Protein AF-A0A7W0PR78-F1 (afdb_monomer_lite)

Structure (mmCIF, N/CA/C/O backbone):
data_AF-A0A7W0PR78-F1
#
_entry.id   AF-A0A7W0PR78-F1
#
loop_
_atom_site.group_PDB
_atom_site.id
_atom_site.type_symbol
_atom_site.label_atom_id
_atom_site.label_alt_id
_atom_site.label_comp_id
_atom_site.label_asym_id
_atom_site.label_entity_id
_atom_site.label_seq_id
_atom_site.pdbx_PDB_ins_code
_atom_site.Cartn_x
_atom_site.Cartn_y
_atom_site.Cartn_z
_atom_site.occupancy
_atom_site.B_iso_or_equiv
_atom_site.auth_seq_id
_atom_site.auth_comp_id
_atom_site.auth_asym_id
_atom_site.auth_atom_id
_atom_site.pdbx_PDB_model_num
ATOM 1 N N . MET A 1 1 ? 38.230 27.964 15.811 1.00 40.31 1 MET A N 1
ATOM 2 C CA . MET A 1 1 ? 38.099 27.765 14.350 1.00 40.31 1 MET A CA 1
ATOM 3 C C . MET A 1 1 ? 36.871 26.899 14.099 1.00 40.31 1 MET A C 1
ATOM 5 O O . MET A 1 1 ? 36.913 25.713 14.379 1.00 40.31 1 MET A O 1
ATOM 9 N N . LYS A 1 2 ? 35.756 27.503 13.676 1.00 33.50 2 LYS A N 1
ATOM 10 C CA . LYS A 1 2 ? 34.523 26.822 13.246 1.00 33.50 2 LYS A CA 1
ATOM 11 C C . LYS A 1 2 ? 34.096 27.506 11.947 1.00 33.50 2 LYS A C 1
ATOM 13 O O . LYS A 1 2 ? 33.900 28.717 11.956 1.00 33.50 2 LYS A O 1
ATOM 18 N N . ARG A 1 3 ? 34.047 26.774 10.832 1.00 33.31 3 ARG A N 1
ATOM 19 C CA . ARG A 1 3 ? 33.508 27.275 9.561 1.00 33.31 3 ARG A CA 1
ATOM 20 C C . ARG A 1 3 ? 32.051 26.830 9.476 1.00 33.31 3 ARG A C 1
ATOM 22 O O . ARG A 1 3 ? 31.791 25.642 9.346 1.00 33.31 3 ARG A O 1
ATOM 29 N N . ALA A 1 4 ? 31.136 27.786 9.597 1.00 34.03 4 ALA A N 1
ATOM 30 C CA . ALA A 1 4 ? 29.750 27.632 9.183 1.00 34.03 4 ALA A CA 1
ATOM 31 C C . ALA A 1 4 ? 29.696 27.880 7.669 1.00 34.03 4 ALA A C 1
ATOM 33 O O . ALA A 1 4 ? 30.140 28.932 7.207 1.00 34.03 4 ALA A O 1
ATOM 34 N N . ALA A 1 5 ? 29.217 26.904 6.899 1.00 35.84 5 ALA A N 1
ATOM 35 C CA . ALA A 1 5 ? 28.945 27.081 5.480 1.00 35.84 5 ALA A CA 1
ATOM 36 C C . ALA A 1 5 ? 27.509 27.593 5.325 1.00 35.84 5 ALA A C 1
ATOM 38 O O . ALA A 1 5 ? 26.539 26.862 5.494 1.00 35.84 5 ALA A O 1
ATOM 39 N N . MET A 1 6 ? 27.415 28.891 5.060 1.00 34.53 6 MET A N 1
ATOM 40 C CA . MET A 1 6 ? 26.227 29.619 4.642 1.00 34.53 6 MET A CA 1
ATOM 41 C C . MET A 1 6 ? 26.051 29.345 3.143 1.00 34.53 6 MET A C 1
ATOM 43 O O . MET A 1 6 ? 26.882 29.780 2.349 1.00 34.53 6 MET A O 1
ATOM 47 N N . PHE A 1 7 ? 25.039 28.569 2.747 1.00 31.88 7 PHE A N 1
ATOM 48 C CA . PHE A 1 7 ? 24.749 28.345 1.329 1.00 31.88 7 PHE A CA 1
ATOM 49 C C . PHE A 1 7 ? 23.867 29.477 0.802 1.00 31.88 7 PHE A C 1
ATOM 51 O O . PHE A 1 7 ? 22.680 29.579 1.099 1.00 31.88 7 PHE A O 1
ATOM 58 N N . THR A 1 8 ? 24.509 30.366 0.051 1.00 28.72 8 THR A N 1
ATOM 59 C CA . THR A 1 8 ? 23.900 31.461 -0.694 1.00 28.72 8 THR A CA 1
ATOM 60 C C . THR A 1 8 ? 23.150 30.917 -1.908 1.00 28.72 8 THR A C 1
ATOM 62 O O . THR A 1 8 ? 23.729 30.263 -2.773 1.00 28.72 8 THR A O 1
ATOM 65 N N . LEU A 1 9 ? 21.859 31.234 -1.964 1.00 26.47 9 LEU A N 1
ATOM 66 C CA . LEU A 1 9 ? 20.983 31.120 -3.124 1.00 26.47 9 LEU A CA 1
ATOM 67 C C . LEU A 1 9 ? 21.538 31.968 -4.280 1.00 26.47 9 LEU A C 1
ATOM 69 O O . LEU A 1 9 ? 21.660 33.185 -4.138 1.00 26.47 9 LEU A O 1
ATOM 73 N N . LEU A 1 10 ? 21.843 31.349 -5.424 1.00 27.12 10 LEU A N 1
ATOM 74 C CA . LEU A 1 10 ? 22.137 32.069 -6.662 1.00 27.12 10 LEU A CA 1
ATOM 75 C C . LEU A 1 10 ? 21.099 31.703 -7.726 1.00 27.12 10 LEU A C 1
ATOM 77 O O . LEU A 1 10 ? 21.154 30.652 -8.357 1.00 27.12 10 LEU A O 1
ATOM 81 N N . LEU A 1 11 ? 20.137 32.605 -7.890 1.00 28.11 11 LEU A N 1
ATOM 82 C CA . LEU A 1 11 ? 19.179 32.636 -8.983 1.00 28.11 11 LEU A CA 1
ATOM 83 C C . LEU A 1 11 ? 19.849 33.327 -10.181 1.00 28.11 11 LEU A C 1
ATOM 85 O O . LEU A 1 11 ? 20.160 34.515 -10.106 1.00 28.11 11 LEU A O 1
ATOM 89 N N . ALA A 1 12 ? 20.071 32.605 -11.279 1.00 29.59 12 ALA A N 1
ATOM 90 C CA . ALA A 1 12 ? 20.540 33.183 -12.536 1.00 29.59 12 ALA A CA 1
ATOM 91 C C . ALA A 1 12 ? 19.384 33.225 -13.545 1.00 29.59 12 ALA A C 1
ATOM 93 O O . ALA A 1 12 ? 19.054 32.223 -14.175 1.00 29.59 12 ALA A O 1
ATOM 94 N N . ILE A 1 13 ? 18.762 34.398 -13.690 1.00 32.75 13 ILE A N 1
ATOM 95 C CA . ILE A 1 13 ? 17.827 34.695 -14.779 1.00 32.75 13 ILE A CA 1
ATOM 96 C C . ILE A 1 13 ? 18.649 35.269 -15.936 1.00 32.75 13 ILE A C 1
ATOM 98 O O . ILE A 1 13 ? 19.121 36.402 -15.866 1.00 32.75 13 ILE A O 1
ATOM 102 N N . MET A 1 14 ? 18.811 34.496 -17.009 1.00 29.95 14 MET A N 1
ATOM 103 C CA . MET A 1 14 ? 19.316 34.992 -18.291 1.00 29.95 14 MET A CA 1
ATOM 104 C C . MET A 1 14 ? 18.120 35.337 -19.183 1.00 29.95 14 MET A C 1
ATOM 106 O O . MET A 1 14 ? 17.490 34.450 -19.754 1.00 29.95 14 MET A O 1
ATOM 110 N N . ILE A 1 15 ? 17.796 36.629 -19.300 1.00 38.78 15 ILE A N 1
ATOM 111 C CA . ILE A 1 15 ? 16.826 37.132 -20.284 1.00 38.78 15 ILE A CA 1
ATOM 112 C C . ILE A 1 15 ? 17.574 37.366 -21.599 1.00 38.78 15 ILE A C 1
ATOM 114 O O . ILE A 1 15 ? 18.182 38.414 -21.808 1.00 38.78 15 ILE A O 1
ATOM 118 N N . GLY A 1 16 ? 17.538 36.372 -22.484 1.00 31.48 16 GLY A N 1
ATOM 119 C CA . GLY A 1 16 ? 17.895 36.527 -23.891 1.00 31.48 16 GLY A CA 1
ATOM 120 C C . GLY A 1 16 ? 16.660 36.921 -24.698 1.00 31.48 16 GLY A C 1
ATOM 121 O O . GLY A 1 16 ? 15.740 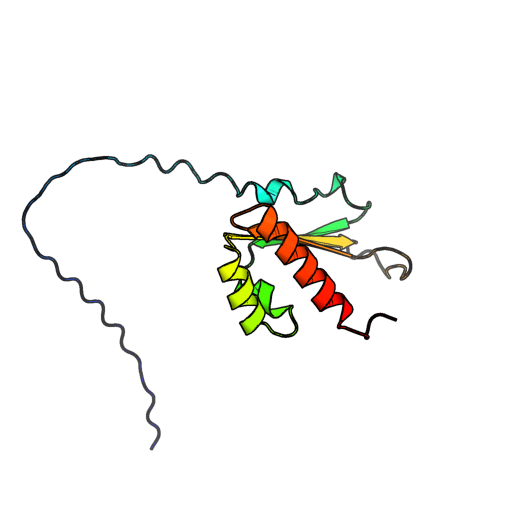36.126 -24.857 1.00 31.48 16 GLY A O 1
ATOM 122 N N . ALA A 1 17 ? 16.629 38.161 -25.181 1.00 42.12 17 ALA A N 1
ATOM 123 C CA . ALA A 1 17 ? 15.601 38.671 -26.079 1.00 42.12 17 ALA A CA 1
ATOM 124 C C . ALA A 1 17 ? 15.799 38.146 -27.513 1.00 42.12 17 ALA A C 1
ATOM 126 O O . ALA A 1 17 ? 16.906 38.218 -28.042 1.00 42.12 17 ALA A O 1
ATOM 127 N N . GLY A 1 18 ? 14.713 37.720 -28.167 1.00 33.28 18 GLY A N 1
ATOM 128 C CA . GLY A 1 18 ? 14.642 37.665 -29.632 1.00 33.28 18 GLY A CA 1
ATOM 129 C C . GLY A 1 18 ? 13.933 36.442 -30.214 1.00 33.28 18 GLY A C 1
ATOM 130 O O . GLY A 1 18 ? 14.518 35.373 -30.272 1.00 33.28 18 GLY A O 1
ATOM 131 N N . SER A 1 19 ? 12.718 36.670 -30.733 1.00 46.28 19 SER A N 1
ATOM 132 C CA . SER A 1 19 ? 12.014 35.872 -31.757 1.00 46.28 19 SER A CA 1
ATOM 133 C C . SER A 1 19 ? 11.776 34.392 -31.419 1.00 46.28 19 SER A C 1
ATOM 135 O O . SER A 1 19 ? 12.652 33.547 -31.516 1.00 46.28 19 SER A O 1
ATOM 137 N N . THR A 1 20 ? 10.553 33.971 -31.108 1.00 36.75 20 THR A N 1
ATOM 138 C CA . THR A 1 20 ? 9.530 33.694 -32.129 1.00 36.75 20 THR A CA 1
ATOM 139 C C . THR A 1 20 ? 8.178 33.578 -31.425 1.00 36.75 20 THR A C 1
ATOM 141 O O . THR A 1 20 ? 8.024 32.780 -30.504 1.00 36.75 20 THR A O 1
ATOM 144 N N . ARG A 1 21 ? 7.177 34.361 -31.845 1.00 47.53 21 ARG A N 1
ATOM 145 C CA . ARG A 1 21 ? 5.780 34.120 -31.460 1.00 47.53 21 ARG A CA 1
ATOM 146 C C . ARG A 1 21 ? 5.308 32.841 -32.155 1.00 47.53 21 ARG A C 1
ATOM 148 O O . ARG A 1 21 ? 4.834 32.908 -33.283 1.00 47.53 21 ARG A O 1
ATOM 155 N N . MET A 1 22 ? 5.415 31.697 -31.487 1.00 34.09 22 MET A N 1
ATOM 156 C CA . MET A 1 22 ? 4.507 30.578 -31.731 1.00 34.09 22 MET A CA 1
ATOM 157 C C . MET A 1 22 ? 3.455 30.590 -30.630 1.00 34.09 22 MET A C 1
ATOM 159 O O . MET A 1 22 ? 3.671 30.117 -29.521 1.00 34.09 22 MET A O 1
ATOM 163 N N . ALA A 1 23 ? 2.315 31.194 -30.949 1.00 46.31 23 ALA A N 1
ATOM 164 C CA . ALA A 1 23 ? 1.075 30.890 -30.268 1.00 46.31 23 ALA A CA 1
ATOM 165 C C . ALA A 1 23 ? 0.655 29.481 -30.694 1.00 46.31 23 ALA A C 1
ATOM 167 O O . ALA A 1 23 ? 0.259 29.314 -31.842 1.00 46.31 23 ALA A O 1
ATOM 168 N N . LEU A 1 24 ? 0.737 28.497 -29.798 1.00 34.66 24 LEU A N 1
ATOM 169 C CA . LEU A 1 24 ? -0.090 27.294 -29.846 1.00 34.66 24 LEU A CA 1
ATOM 170 C C . LEU A 1 24 ? -0.356 26.806 -28.417 1.00 34.66 24 LEU A C 1
ATOM 172 O O . LEU A 1 24 ? 0.569 26.520 -27.666 1.00 34.66 24 LEU A O 1
ATOM 176 N N . ALA A 1 25 ? -1.652 26.719 -28.117 1.00 41.25 25 ALA A N 1
ATOM 177 C CA . ALA A 1 25 ? -2.281 25.979 -27.032 1.00 41.25 25 ALA A CA 1
ATOM 178 C C . ALA A 1 25 ? -1.925 26.399 -25.593 1.00 41.25 25 ALA A C 1
ATOM 180 O O . ALA A 1 25 ? -1.069 25.813 -24.935 1.00 41.25 25 ALA A O 1
ATOM 181 N N . GLN A 1 26 ? -2.734 27.309 -25.038 1.00 39.09 26 GLN A N 1
ATOM 182 C CA . GLN A 1 26 ? -3.237 27.062 -23.686 1.00 39.09 26 GLN A CA 1
ATOM 183 C C . GLN A 1 26 ? -3.997 25.735 -23.756 1.00 39.09 26 GLN A C 1
ATOM 185 O O . GLN A 1 26 ? -5.125 25.690 -24.239 1.00 39.09 26 GLN A O 1
ATOM 190 N N . ALA A 1 27 ? -3.339 24.643 -23.374 1.00 44.84 27 ALA A N 1
ATOM 191 C CA . ALA A 1 27 ? -4.063 23.456 -22.975 1.00 44.84 27 ALA A CA 1
ATOM 192 C C . ALA A 1 27 ? -4.851 23.860 -21.729 1.00 44.84 27 ALA A C 1
ATOM 194 O O . ALA A 1 27 ? -4.255 24.206 -20.708 1.00 44.84 27 ALA A O 1
ATOM 195 N N . ASP A 1 28 ? -6.175 23.894 -21.856 1.00 37.81 28 ASP A N 1
ATOM 196 C CA . ASP A 1 28 ? -7.080 23.851 -20.719 1.00 37.81 28 ASP A CA 1
ATOM 197 C C . ASP A 1 28 ? -6.616 22.707 -19.814 1.00 37.81 28 ASP A C 1
ATOM 199 O O . ASP A 1 28 ? -6.808 21.527 -20.121 1.00 37.81 28 ASP A O 1
ATOM 203 N N . ALA A 1 29 ? -5.943 23.057 -18.719 1.00 43.47 29 ALA A N 1
ATOM 204 C CA . ALA A 1 29 ? -5.654 22.131 -17.645 1.00 43.47 29 ALA A CA 1
ATOM 205 C C . ALA A 1 29 ? -6.995 21.819 -16.985 1.00 43.47 29 ALA A C 1
ATOM 207 O O . ALA A 1 29 ? -7.424 22.471 -16.034 1.00 43.47 29 ALA A O 1
ATOM 208 N N . THR A 1 30 ? -7.692 20.844 -17.559 1.00 48.97 30 THR A N 1
ATOM 209 C CA . THR A 1 30 ? -8.775 20.150 -16.874 1.00 48.97 30 THR A CA 1
ATOM 210 C C . THR A 1 30 ? -8.175 19.653 -15.556 1.00 48.97 30 THR A C 1
ATOM 212 O O . THR A 1 30 ? -7.080 19.083 -15.602 1.00 48.97 30 THR A O 1
ATOM 215 N N . PRO A 1 31 ? -8.798 19.905 -14.388 1.00 45.22 31 PRO A N 1
ATOM 216 C CA . PRO A 1 31 ? -8.290 19.366 -13.134 1.00 45.22 31 PRO A CA 1
ATOM 217 C C . PRO A 1 31 ? -8.107 17.862 -13.319 1.00 45.22 31 PRO A C 1
ATOM 219 O O . PRO A 1 31 ? -9.041 17.178 -13.740 1.00 45.22 31 PRO A O 1
ATOM 222 N N . SER A 1 32 ? -6.877 17.385 -13.096 1.00 40.53 32 SER A N 1
ATOM 223 C CA . SER A 1 32 ? -6.555 15.963 -13.151 1.00 40.53 32 SER A CA 1
ATOM 224 C C . SER A 1 32 ? -7.591 15.246 -12.300 1.00 40.53 32 SER A C 1
ATOM 226 O O . SER A 1 32 ? -7.706 15.540 -11.109 1.00 40.53 32 SER A O 1
ATOM 228 N N . ALA A 1 33 ? -8.383 14.370 -12.919 1.00 53.34 33 ALA A N 1
ATOM 229 C CA . ALA A 1 33 ? -9.253 13.478 -12.173 1.00 53.34 33 ALA A CA 1
ATOM 230 C C . ALA A 1 33 ? -8.404 12.806 -11.085 1.00 53.34 33 ALA A C 1
ATOM 232 O O . ALA A 1 33 ? -7.227 12.507 -11.327 1.00 53.34 33 ALA A O 1
ATOM 233 N N . ALA A 1 34 ? -8.974 12.629 -9.889 1.00 53.22 34 ALA A N 1
ATOM 234 C CA . ALA A 1 34 ? -8.330 11.837 -8.848 1.00 53.22 34 ALA A CA 1
ATOM 235 C C . ALA A 1 34 ? -7.837 10.523 -9.479 1.00 53.22 34 ALA A C 1
ATOM 237 O O . ALA A 1 34 ? -8.554 9.971 -10.326 1.00 53.22 34 ALA A O 1
ATOM 238 N N . PRO A 1 35 ? -6.617 10.064 -9.154 1.00 59.66 35 PRO A N 1
ATOM 239 C CA . PRO A 1 35 ? -6.067 8.879 -9.788 1.00 59.66 35 PRO A CA 1
ATOM 240 C C . PRO A 1 35 ? -7.063 7.727 -9.602 1.00 59.66 35 PRO A C 1
ATOM 242 O O . PRO A 1 35 ? -7.633 7.567 -8.526 1.00 59.66 35 PRO A O 1
ATOM 245 N N . GLU A 1 36 ? -7.322 6.963 -10.666 1.00 68.31 36 GLU A N 1
ATOM 246 C CA . GLU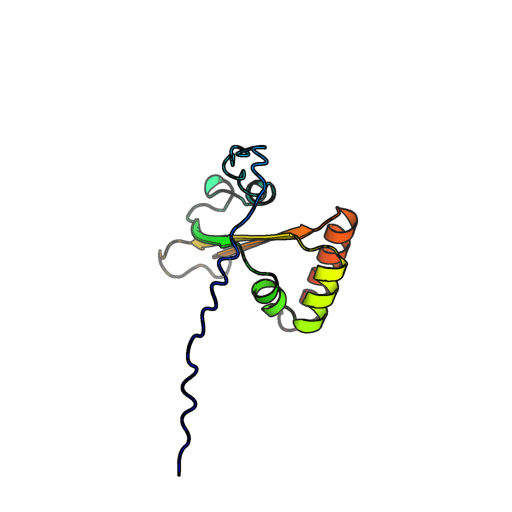 A 1 36 ? -8.373 5.928 -10.718 1.00 68.31 36 GLU A CA 1
ATOM 247 C C . GLU A 1 36 ? -8.260 4.918 -9.557 1.00 68.31 36 GLU A C 1
ATOM 249 O O . GLU A 1 36 ? -9.252 4.387 -9.064 1.00 68.31 36 GLU A O 1
ATOM 254 N N . VAL A 1 37 ? -7.040 4.753 -9.045 1.00 72.31 37 VAL A N 1
ATOM 255 C CA . VAL A 1 37 ? -6.686 3.959 -7.867 1.00 72.31 37 VAL A CA 1
ATOM 256 C C . VAL A 1 37 ? -7.388 4.399 -6.569 1.00 72.31 37 VAL A C 1
ATOM 258 O O . VAL A 1 37 ? -7.654 3.560 -5.713 1.00 72.31 37 VAL A O 1
ATOM 261 N N . ALA A 1 38 ? -7.768 5.672 -6.419 1.00 74.44 38 ALA A N 1
ATOM 262 C CA . ALA A 1 38 ? -8.488 6.166 -5.241 1.00 74.44 38 ALA A CA 1
ATOM 263 C C . ALA A 1 38 ? -9.895 5.554 -5.108 1.00 74.44 38 ALA A C 1
ATOM 265 O O . ALA A 1 38 ? -10.407 5.428 -3.997 1.00 74.44 38 ALA A O 1
ATOM 266 N N . PHE A 1 39 ? -10.505 5.116 -6.216 1.00 80.06 39 PHE A N 1
ATOM 267 C CA . PHE A 1 39 ? -11.794 4.415 -6.195 1.00 80.06 39 PHE A CA 1
ATOM 268 C C . PHE A 1 39 ? -11.698 2.983 -5.653 1.00 80.06 39 PHE A C 1
ATOM 270 O O . PHE A 1 39 ? -12.729 2.375 -5.377 1.00 80.06 39 PHE A O 1
ATOM 277 N N . ALA A 1 40 ? -10.487 2.441 -5.486 1.00 86.00 40 ALA A N 1
ATOM 278 C CA . ALA A 1 40 ? -10.279 1.138 -4.859 1.00 86.00 40 ALA A CA 1
ATOM 279 C C . ALA A 1 40 ? -10.336 1.198 -3.322 1.00 86.00 40 ALA A C 1
ATOM 281 O O . ALA A 1 40 ? -10.435 0.155 -2.677 1.00 86.00 40 ALA A O 1
ATOM 282 N N . LEU A 1 41 ? -10.261 2.393 -2.724 1.00 92.94 41 LEU A N 1
ATOM 283 C CA . LEU A 1 41 ? -10.283 2.551 -1.273 1.00 92.94 41 LEU A CA 1
ATOM 284 C C . LEU A 1 41 ? -11.724 2.479 -0.742 1.00 92.94 41 LEU A C 1
ATOM 286 O O . LEU A 1 41 ? -12.591 3.196 -1.250 1.00 92.94 41 LEU A O 1
ATOM 290 N N . PRO A 1 42 ? -11.993 1.677 0.305 1.00 94.00 42 PRO A N 1
ATOM 291 C CA . PRO A 1 42 ? -13.332 1.553 0.858 1.00 94.00 42 PRO A CA 1
ATOM 292 C C . PRO A 1 42 ? -13.786 2.854 1.513 1.00 94.00 42 PRO A C 1
ATOM 294 O O . PRO A 1 42 ? -12.972 3.663 1.966 1.00 94.00 42 PRO A O 1
ATOM 297 N N . THR A 1 43 ? -15.093 3.056 1.583 1.00 94.62 43 THR A N 1
ATOM 298 C CA . THR A 1 43 ? -15.724 4.135 2.344 1.00 94.62 43 THR A CA 1
ATOM 299 C C . THR A 1 43 ? -16.063 3.676 3.765 1.00 94.62 43 THR A C 1
ATOM 301 O O . THR A 1 43 ? -15.949 2.494 4.093 1.00 94.62 43 THR A O 1
ATOM 304 N N . VAL A 1 44 ? -16.486 4.608 4.627 1.00 93.25 44 VAL A N 1
ATOM 305 C CA . VAL A 1 44 ? -16.866 4.306 6.022 1.00 93.25 44 VAL A CA 1
ATOM 306 C C . VAL A 1 44 ? -18.026 3.303 6.087 1.00 93.25 44 VAL A C 1
ATOM 308 O O . VAL A 1 44 ? -18.085 2.472 6.980 1.00 93.25 44 VAL A O 1
ATOM 311 N N . GLU A 1 45 ? -18.922 3.313 5.102 1.00 94.31 45 GLU A N 1
ATOM 312 C CA . GLU A 1 45 ? -20.057 2.388 5.015 1.00 94.31 45 GLU A CA 1
ATOM 313 C C . GLU A 1 45 ? -19.650 0.952 4.638 1.00 94.31 45 GLU A C 1
ATOM 315 O O . GLU A 1 45 ? -20.476 0.042 4.694 1.00 94.31 45 GLU A O 1
ATOM 320 N N . GLN A 1 46 ? -18.401 0.750 4.207 1.00 94.06 46 GLN A N 1
ATOM 321 C CA . GLN A 1 46 ? -17.862 -0.542 3.776 1.00 94.06 46 GLN A CA 1
ATOM 322 C C . GLN A 1 46 ? -16.941 -1.187 4.822 1.00 94.06 46 GLN A C 1
ATOM 324 O O . GLN A 1 46 ? -16.460 -2.298 4.596 1.00 94.06 46 GLN A O 1
ATOM 329 N N . VAL A 1 47 ? -16.689 -0.511 5.945 1.00 92.88 47 VAL A N 1
ATOM 330 C CA . VAL A 1 47 ? -15.913 -1.028 7.083 1.00 92.88 47 VAL A CA 1
ATOM 331 C C . VAL A 1 47 ? -16.844 -1.342 8.266 1.00 92.88 47 VAL A C 1
ATOM 333 O O . VAL A 1 47 ? -18.009 -0.939 8.239 1.00 92.88 47 VAL A O 1
ATOM 336 N N . PRO A 1 48 ? -16.386 -2.098 9.284 1.00 91.25 48 PRO A N 1
ATOM 337 C CA . PRO A 1 48 ? -17.164 -2.336 10.498 1.00 91.25 48 PRO A CA 1
ATOM 338 C C . PRO A 1 48 ? -17.725 -1.056 11.137 1.00 91.25 48 PRO A C 1
ATOM 340 O O . PRO A 1 48 ? -17.117 0.014 11.074 1.00 91.25 48 PRO A O 1
ATOM 343 N N . GLU A 1 49 ? -18.893 -1.182 11.770 1.00 89.19 49 GLU A N 1
ATOM 344 C CA . GLU A 1 49 ? -19.545 -0.073 12.473 1.00 89.19 49 GLU A CA 1
ATOM 345 C C . GLU A 1 49 ? -18.640 0.491 13.583 1.00 89.19 49 GLU A C 1
ATOM 347 O O . GLU A 1 49 ? -17.898 -0.245 14.227 1.00 89.19 49 GLU A O 1
ATOM 352 N N . GLY A 1 50 ? -18.692 1.810 13.793 1.00 88.81 50 GLY A N 1
ATOM 353 C CA . GLY A 1 50 ? -17.877 2.509 14.796 1.00 88.81 50 GLY A CA 1
ATOM 354 C C . GLY A 1 50 ? -16.483 2.927 14.314 1.00 88.81 50 GLY A C 1
ATOM 355 O O . GLY A 1 50 ? -15.814 3.713 14.986 1.00 88.81 50 GLY A O 1
ATOM 356 N N . MET A 1 51 ? -16.050 2.473 13.133 1.00 91.56 51 MET A N 1
ATOM 357 C CA . MET A 1 51 ? -14.783 2.906 12.551 1.00 91.56 51 MET A CA 1
ATOM 358 C C . MET A 1 51 ? -14.878 4.287 11.893 1.00 91.56 51 MET A C 1
ATOM 360 O O . MET A 1 51 ? -15.817 4.601 11.161 1.00 91.56 51 MET A O 1
ATOM 364 N N . VAL A 1 52 ? -13.845 5.099 12.104 1.00 94.31 52 VAL A N 1
ATOM 365 C CA . VAL A 1 52 ? -13.663 6.418 11.490 1.00 94.31 52 VAL A CA 1
ATOM 366 C C . VAL A 1 52 ? -12.363 6.459 10.696 1.00 94.31 52 VAL A C 1
ATOM 368 O O . VAL A 1 52 ? -11.397 5.777 11.032 1.00 94.31 52 VAL A O 1
ATOM 371 N N . ILE A 1 53 ? -12.318 7.271 9.637 1.00 95.75 53 ILE A N 1
ATOM 372 C CA . ILE A 1 53 ? -11.082 7.500 8.879 1.00 95.75 53 ILE A CA 1
ATOM 373 C C . ILE A 1 53 ? -10.113 8.305 9.751 1.00 95.75 53 ILE A C 1
ATOM 375 O O . ILE A 1 53 ? -10.430 9.420 10.165 1.00 95.75 53 ILE A O 1
ATOM 379 N N . ILE A 1 54 ? -8.919 7.760 9.977 1.00 95.25 54 ILE A N 1
ATOM 380 C CA . ILE A 1 54 ? -7.827 8.420 10.711 1.00 95.25 54 ILE A CA 1
ATOM 381 C C . ILE A 1 54 ? -6.682 8.867 9.793 1.00 95.25 54 ILE A C 1
ATOM 383 O O . ILE A 1 54 ? -5.854 9.689 10.185 1.00 95.25 54 ILE A O 1
ATOM 387 N N . SER A 1 55 ? -6.622 8.347 8.565 1.00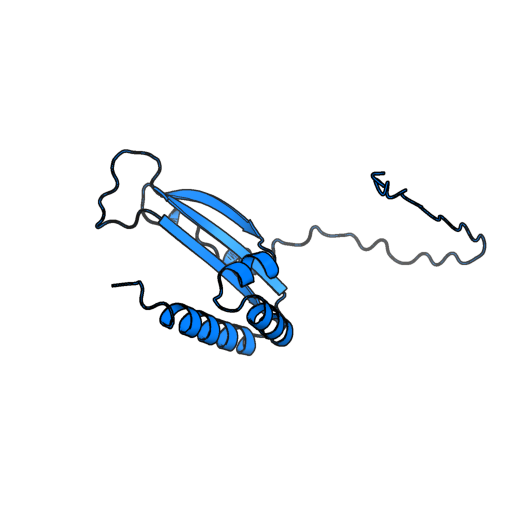 94.31 55 SER A N 1
ATOM 388 C CA . SER A 1 55 ? -5.646 8.753 7.551 1.00 94.31 55 SER A CA 1
ATOM 389 C C . SER A 1 55 ? -6.196 8.517 6.147 1.00 94.31 55 SER A C 1
ATOM 391 O O . SER A 1 55 ? -6.852 7.505 5.908 1.00 94.31 55 SER A O 1
ATOM 393 N N . ASP A 1 56 ? -5.929 9.439 5.227 1.00 95.75 56 ASP A N 1
ATOM 394 C CA . ASP A 1 56 ? -6.311 9.352 3.815 1.00 95.75 56 ASP A CA 1
ATOM 395 C C . ASP A 1 56 ? -5.341 10.207 2.990 1.00 95.75 56 ASP A C 1
ATOM 397 O O . ASP A 1 56 ? -4.990 11.314 3.416 1.00 95.75 56 ASP A O 1
ATOM 401 N N . GLY A 1 57 ? -4.889 9.712 1.841 1.00 94.56 57 GLY A N 1
ATOM 402 C CA . GLY A 1 57 ? -4.007 10.471 0.951 1.00 94.56 57 GLY A CA 1
ATOM 403 C C . GLY A 1 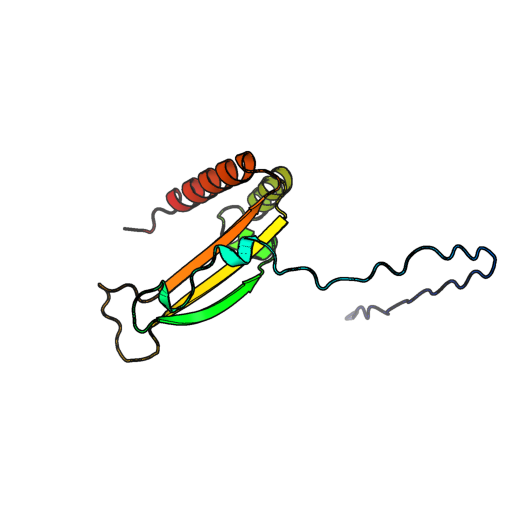57 ? -3.010 9.620 0.177 1.00 94.56 57 GLY A C 1
ATOM 404 O O . GLY A 1 57 ? -3.173 8.413 0.041 1.00 94.56 57 GLY A O 1
ATOM 405 N N . ASP A 1 58 ? -1.969 10.265 -0.341 1.00 95.06 58 ASP A N 1
ATOM 406 C CA . ASP A 1 58 ? -0.937 9.628 -1.157 1.00 95.06 58 ASP A CA 1
ATOM 407 C C . ASP A 1 58 ? 0.343 9.343 -0.355 1.00 95.06 58 ASP A C 1
ATOM 409 O O . ASP A 1 58 ? 0.642 10.023 0.632 1.00 95.06 58 ASP A O 1
ATOM 413 N N . ARG A 1 59 ? 1.148 8.379 -0.818 1.00 94.00 59 ARG A N 1
ATOM 414 C CA . ARG A 1 59 ? 2.530 8.181 -0.347 1.00 94.00 59 ARG A CA 1
ATOM 415 C C . ARG A 1 59 ? 3.533 8.183 -1.486 1.00 94.00 59 ARG A C 1
ATOM 417 O O . ARG A 1 59 ? 3.239 7.776 -2.612 1.00 94.00 59 ARG A O 1
ATOM 424 N N . THR A 1 60 ? 4.749 8.616 -1.170 1.00 96.69 60 THR A N 1
ATOM 425 C CA . THR A 1 60 ? 5.875 8.518 -2.100 1.00 96.69 60 THR A CA 1
ATOM 426 C C . 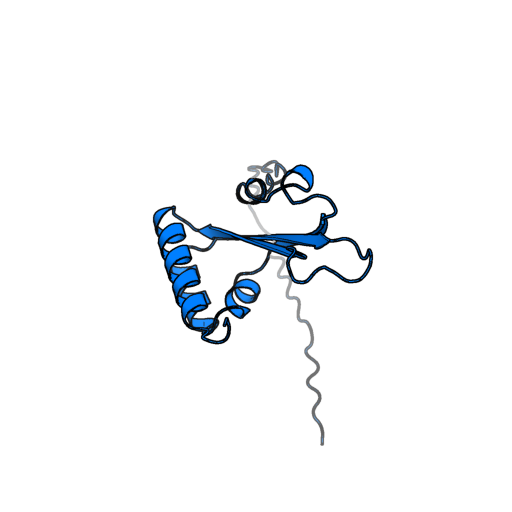THR A 1 60 ? 6.407 7.086 -2.164 1.00 96.69 60 THR A C 1
ATOM 428 O O . THR A 1 60 ? 6.151 6.268 -1.278 1.00 96.69 60 THR A O 1
ATOM 431 N N . LEU A 1 61 ? 7.175 6.777 -3.211 1.00 97.00 61 LEU A N 1
ATOM 432 C CA . LEU A 1 61 ? 7.843 5.482 -3.322 1.00 97.00 61 LEU A CA 1
ATOM 433 C C . LEU A 1 61 ? 8.816 5.241 -2.156 1.00 97.00 61 LEU A C 1
ATOM 435 O O . LEU A 1 61 ? 8.873 4.126 -1.647 1.00 97.00 61 LEU A O 1
ATOM 439 N N . ASP A 1 62 ? 9.527 6.277 -1.701 1.00 97.62 62 ASP A N 1
ATOM 440 C CA . ASP A 1 62 ? 10.420 6.189 -0.541 1.00 97.62 62 ASP A CA 1
ATOM 441 C C . ASP A 1 62 ? 9.649 5.846 0.746 1.00 97.62 62 ASP A C 1
ATOM 443 O O . ASP A 1 62 ? 10.059 4.953 1.491 1.00 97.62 62 ASP A O 1
ATOM 447 N N . ASP A 1 63 ? 8.500 6.493 0.984 1.00 95.75 63 ASP A N 1
ATOM 448 C CA . ASP A 1 63 ? 7.650 6.207 2.151 1.00 95.75 63 ASP A CA 1
ATOM 449 C C . ASP A 1 63 ? 7.147 4.761 2.132 1.00 95.75 63 ASP A C 1
ATOM 451 O O . ASP A 1 63 ? 7.161 4.080 3.156 1.00 95.75 63 ASP A O 1
ATOM 455 N N . VAL A 1 64 ? 6.714 4.277 0.966 1.00 95.19 64 VAL A N 1
ATOM 456 C CA . VAL A 1 64 ? 6.263 2.894 0.779 1.00 95.19 64 VAL A CA 1
ATOM 457 C C . VAL A 1 64 ? 7.405 1.912 1.030 1.00 95.19 64 VAL A C 1
ATOM 459 O O . VAL A 1 64 ? 7.255 0.984 1.822 1.00 95.19 64 VAL A O 1
ATOM 462 N N . ALA A 1 65 ? 8.555 2.126 0.393 1.00 95.88 65 ALA A N 1
ATOM 463 C CA . ALA A 1 65 ? 9.699 1.227 0.485 1.00 95.88 65 ALA A CA 1
ATOM 464 C C . ALA A 1 65 ? 10.304 1.175 1.895 1.00 95.88 65 ALA A C 1
ATOM 466 O O . ALA A 1 65 ? 10.913 0.172 2.257 1.00 95.88 65 ALA A O 1
ATOM 467 N N . SER A 1 66 ? 10.111 2.216 2.711 1.00 94.62 66 SER A N 1
ATOM 468 C CA . SER A 1 66 ? 10.553 2.233 4.110 1.00 94.62 66 SER A CA 1
ATOM 469 C C . SER A 1 66 ? 9.920 1.137 4.979 1.00 94.62 66 SER A C 1
ATOM 471 O O . SER A 1 66 ? 10.489 0.788 6.010 1.00 94.62 66 SER A O 1
ATOM 473 N N . GLY A 1 67 ? 8.775 0.584 4.558 1.00 89.69 67 GLY A N 1
ATOM 474 C CA . GLY A 1 67 ? 8.105 -0.533 5.227 1.00 89.69 67 GLY A CA 1
ATOM 475 C C . GLY A 1 67 ? 8.648 -1.919 4.865 1.00 89.69 67 GLY A C 1
ATOM 476 O O . GLY A 1 67 ? 8.186 -2.902 5.433 1.00 89.69 67 GLY A O 1
ATOM 477 N N . PHE A 1 68 ? 9.599 -2.012 3.933 1.00 91.56 68 PHE A N 1
ATOM 478 C CA . PHE A 1 68 ? 10.187 -3.273 3.475 1.00 91.56 68 PHE A CA 1
ATOM 479 C C . PHE A 1 68 ? 11.533 -3.540 4.154 1.00 91.56 68 PHE A C 1
ATOM 481 O O . PHE A 1 68 ? 12.219 -2.608 4.584 1.00 91.56 68 PHE A O 1
ATOM 488 N N . SER A 1 69 ? 11.958 -4.806 4.208 1.00 92.56 69 SER A N 1
ATOM 489 C CA . SER A 1 69 ? 13.215 -5.189 4.868 1.00 92.56 69 SER A CA 1
ATOM 490 C C . SER A 1 69 ? 14.454 -4.628 4.153 1.00 92.56 69 SER A C 1
ATOM 492 O O . SER A 1 69 ? 15.455 -4.280 4.788 1.00 92.56 69 SER A O 1
ATOM 494 N N . ALA A 1 70 ? 14.365 -4.472 2.827 1.00 92.94 70 ALA A N 1
ATOM 495 C CA . ALA A 1 70 ? 15.387 -3.883 1.969 1.00 92.94 70 ALA A CA 1
ATOM 496 C C . ALA A 1 70 ? 14.820 -2.703 1.148 1.00 92.94 70 ALA A C 1
ATOM 498 O O . ALA A 1 70 ? 14.518 -2.863 -0.041 1.00 92.94 70 ALA A O 1
ATOM 499 N N . PRO A 1 71 ? 14.711 -1.492 1.733 1.00 95.44 71 PRO A N 1
ATOM 500 C CA . PRO A 1 71 ? 14.072 -0.349 1.076 1.00 95.44 71 PRO A CA 1
ATOM 501 C C . PRO A 1 71 ? 14.711 0.032 -0.264 1.00 95.44 71 PRO A C 1
ATOM 503 O O . PRO A 1 71 ? 14.014 0.238 -1.249 1.00 95.44 71 PRO A O 1
ATOM 506 N N . VAL A 1 72 ? 16.047 0.064 -0.338 1.00 97.31 72 VAL A N 1
ATOM 507 C CA . VAL A 1 72 ? 16.775 0.432 -1.568 1.00 97.31 72 VAL A CA 1
ATOM 508 C C . VAL A 1 72 ? 16.492 -0.554 -2.704 1.00 97.31 72 VAL A C 1
ATOM 510 O O . VAL A 1 72 ? 16.166 -0.133 -3.811 1.00 97.31 72 VAL A O 1
ATOM 513 N N . ALA A 1 73 ? 16.564 -1.858 -2.422 1.00 95.75 73 ALA A N 1
ATOM 514 C CA . ALA A 1 73 ? 16.274 -2.892 -3.414 1.00 95.75 73 ALA A CA 1
ATOM 515 C C . ALA A 1 73 ? 14.802 -2.848 -3.852 1.00 95.75 73 ALA A C 1
ATOM 517 O O . ALA A 1 73 ? 14.500 -2.977 -5.036 1.00 95.75 73 ALA A O 1
ATOM 518 N N . THR A 1 74 ? 13.892 -2.580 -2.912 1.00 96.75 74 THR A N 1
ATOM 519 C CA . THR A 1 74 ? 12.460 -2.431 -3.196 1.00 96.75 74 THR A CA 1
ATOM 520 C C . THR A 1 74 ? 12.192 -1.250 -4.127 1.00 96.75 74 THR A C 1
ATOM 522 O O . THR A 1 74 ? 11.440 -1.392 -5.088 1.00 96.75 74 THR A O 1
ATOM 525 N N . ILE A 1 75 ? 12.843 -0.102 -3.904 1.00 98.12 75 ILE A N 1
ATOM 526 C CA . ILE A 1 75 ? 12.747 1.062 -4.797 1.00 98.12 75 ILE A CA 1
ATOM 527 C C . ILE A 1 75 ? 13.200 0.685 -6.207 1.00 98.12 75 ILE A C 1
ATOM 529 O O . ILE A 1 75 ? 12.462 0.915 -7.164 1.00 98.12 75 ILE A O 1
ATOM 533 N N . GLU A 1 76 ? 14.388 0.091 -6.350 1.00 97.94 76 GLU A N 1
ATOM 534 C CA . GLU A 1 76 ? 14.924 -0.317 -7.656 1.00 97.94 76 GLU A CA 1
ATOM 535 C C . GLU A 1 76 ? 13.965 -1.266 -8.386 1.00 97.94 76 GLU A C 1
ATOM 537 O O . GLU A 1 76 ? 13.675 -1.078 -9.572 1.00 97.94 76 GLU A O 1
ATOM 542 N N . GLN A 1 77 ? 13.415 -2.240 -7.662 1.00 97.69 77 GLN A N 1
ATOM 543 C CA . GLN A 1 77 ? 12.488 -3.223 -8.204 1.00 97.69 77 GLN A CA 1
ATOM 544 C C . GLN A 1 77 ? 11.151 -2.592 -8.623 1.00 97.69 77 GLN A C 1
ATOM 546 O O . GLN A 1 77 ? 10.666 -2.840 -9.728 1.00 97.69 77 GLN A O 1
ATOM 551 N N . PHE A 1 78 ? 10.568 -1.727 -7.792 1.00 97.50 78 PHE A N 1
ATOM 552 C CA . PHE A 1 78 ? 9.300 -1.055 -8.093 1.00 97.50 78 PHE A CA 1
ATOM 553 C C . PHE A 1 78 ? 9.449 -0.059 -9.248 1.00 97.50 78 PHE A C 1
ATOM 555 O O . PHE A 1 78 ? 8.549 0.051 -10.084 1.00 97.50 78 PHE A O 1
ATOM 562 N N . VAL A 1 79 ? 10.598 0.616 -9.361 1.00 97.88 79 VAL A N 1
ATOM 563 C CA . VAL A 1 79 ? 10.934 1.436 -10.535 1.00 97.88 79 VAL A CA 1
ATOM 564 C C . VAL A 1 79 ? 11.010 0.568 -11.792 1.00 97.88 79 VAL A C 1
ATOM 566 O O . VAL A 1 79 ? 10.431 0.938 -12.815 1.00 97.88 79 VAL A O 1
ATOM 569 N N . ALA A 1 80 ? 11.663 -0.597 -11.731 1.00 97.44 80 ALA A N 1
ATOM 570 C CA . ALA A 1 80 ? 11.755 -1.521 -12.865 1.00 97.44 80 ALA A CA 1
ATOM 571 C C . ALA A 1 80 ? 10.379 -2.047 -13.319 1.00 97.44 80 ALA A C 1
ATOM 573 O O . ALA A 1 80 ? 10.157 -2.274 -14.508 1.00 97.44 80 ALA A O 1
ATOM 574 N N . TRP A 1 81 ? 9.438 -2.177 -12.385 1.00 97.31 81 TRP A N 1
ATOM 575 C CA . TRP A 1 81 ? 8.037 -2.545 -12.620 1.00 97.31 81 TRP A CA 1
ATOM 576 C C . TRP A 1 81 ? 7.126 -1.370 -13.003 1.00 97.31 81 TRP A C 1
ATOM 578 O O . TRP A 1 81 ? 5.929 -1.545 -13.249 1.00 97.31 81 TRP A O 1
ATOM 588 N N . GLY A 1 82 ? 7.688 -0.167 -13.112 1.00 96.75 82 GLY A N 1
ATOM 589 C CA . GLY A 1 82 ? 6.975 1.019 -13.562 1.00 96.75 82 GLY A CA 1
ATOM 590 C C . GLY A 1 82 ? 5.976 1.540 -12.537 1.00 96.75 82 GLY A C 1
ATOM 591 O O . GLY A 1 82 ? 4.844 1.840 -12.912 1.00 96.75 82 GLY A O 1
ATOM 592 N N . TRP A 1 83 ? 6.367 1.622 -11.263 1.00 96.75 83 TRP A N 1
ATOM 593 C CA . TRP A 1 83 ? 5.589 2.283 -10.212 1.00 96.75 83 TRP A CA 1
ATOM 594 C C . TRP A 1 83 ? 5.120 3.681 -10.639 1.00 96.75 83 TRP A C 1
ATOM 596 O O . TRP A 1 83 ? 5.876 4.449 -11.240 1.00 96.75 83 TRP A O 1
ATOM 606 N N . GLN A 1 84 ? 3.867 4.007 -10.327 1.00 95.81 84 GLN A N 1
ATOM 607 C CA . GLN A 1 84 ? 3.224 5.265 -10.723 1.00 95.81 84 GLN A CA 1
ATOM 608 C C . GLN A 1 84 ? 2.682 6.067 -9.542 1.00 95.81 84 GLN A C 1
ATOM 610 O O . GLN A 1 84 ? 2.474 7.270 -9.677 1.00 95.81 84 GLN A O 1
ATOM 615 N N . GLY A 1 85 ? 2.429 5.422 -8.405 1.00 93.88 85 GLY A N 1
ATOM 616 C CA . GLY A 1 85 ? 1.834 6.087 -7.257 1.00 93.88 85 GLY A CA 1
ATOM 617 C C . GLY A 1 85 ? 1.331 5.121 -6.197 1.00 93.88 85 GLY A C 1
ATOM 618 O O . GLY A 1 85 ? 1.315 3.898 -6.381 1.00 93.88 85 GLY A O 1
ATOM 619 N N . ASN A 1 86 ? 0.906 5.701 -5.082 1.00 95.25 86 ASN A N 1
ATOM 620 C CA . ASN A 1 86 ? 0.285 4.993 -3.981 1.00 95.25 86 ASN A CA 1
ATOM 621 C C . ASN A 1 86 ? -0.766 5.878 -3.314 1.00 95.25 86 ASN A C 1
ATOM 623 O O . ASN A 1 86 ? -0.486 7.043 -3.042 1.00 95.25 86 ASN A O 1
ATOM 627 N N . VAL A 1 87 ? -1.925 5.294 -3.016 1.00 96.06 87 VAL A N 1
ATOM 628 C CA . VAL A 1 87 ? -2.957 5.903 -2.171 1.00 96.06 87 VAL A CA 1
ATOM 629 C C . VAL A 1 87 ? -3.192 5.036 -0.946 1.00 96.06 87 VAL A C 1
ATOM 631 O O . VAL A 1 87 ? -3.115 3.807 -1.018 1.00 96.06 87 VAL A O 1
ATOM 634 N N . ILE A 1 88 ? -3.507 5.673 0.172 1.00 95.69 88 ILE A N 1
ATOM 635 C CA . ILE A 1 88 ? -3.725 5.022 1.455 1.00 95.69 88 ILE A CA 1
ATOM 636 C C . ILE A 1 88 ? -5.040 5.468 2.069 1.00 95.69 88 ILE A C 1
ATOM 638 O O . ILE A 1 88 ? -5.445 6.620 1.934 1.00 95.69 88 ILE A O 1
ATOM 642 N N . ARG A 1 89 ? -5.666 4.564 2.818 1.00 97.25 89 ARG A N 1
ATOM 643 C CA . ARG A 1 89 ? -6.723 4.906 3.766 1.00 97.25 89 ARG A CA 1
ATOM 644 C C . ARG A 1 89 ? -6.592 4.051 5.008 1.00 97.25 89 ARG A C 1
ATOM 646 O O . ARG A 1 89 ? -6.400 2.840 4.916 1.00 97.25 89 ARG A O 1
ATOM 653 N N . ALA A 1 90 ? -6.704 4.692 6.161 1.00 95.81 90 ALA A N 1
ATOM 654 C CA . ALA A 1 90 ? -6.663 4.037 7.453 1.00 95.81 90 ALA A CA 1
ATOM 655 C C . ALA A 1 90 ? -7.916 4.365 8.260 1.00 95.81 90 ALA A C 1
ATOM 657 O O . ALA A 1 90 ? -8.354 5.519 8.301 1.00 95.81 90 ALA A O 1
ATOM 658 N N . PHE A 1 91 ? -8.445 3.348 8.926 1.00 95.31 91 PHE A N 1
ATOM 659 C CA . PHE A 1 91 ? -9.600 3.412 9.804 1.00 95.31 91 PHE A CA 1
ATOM 660 C C . PHE A 1 91 ? -9.223 2.936 11.197 1.00 95.31 91 PHE A C 1
ATOM 662 O O . PHE A 1 91 ? -8.358 2.070 11.342 1.00 95.31 91 PHE A O 1
ATOM 669 N N . HIS A 1 92 ? -9.902 3.476 12.199 1.00 92.81 92 HIS A N 1
ATOM 670 C CA . HIS A 1 92 ? -9.797 3.024 13.578 1.00 92.81 92 HIS A CA 1
ATOM 671 C C . HIS A 1 92 ? -11.145 3.179 14.276 1.00 92.81 92 HIS A C 1
ATOM 673 O O . HIS A 1 92 ? -11.913 4.074 13.910 1.00 92.81 92 HIS A O 1
ATOM 679 N N . ILE A 1 93 ? -11.442 2.346 15.273 1.00 90.25 93 ILE A N 1
ATOM 680 C CA . ILE A 1 93 ? -12.584 2.591 16.168 1.00 90.25 93 ILE A CA 1
ATOM 681 C C . ILE A 1 93 ? -12.368 3.956 16.840 1.00 90.25 93 ILE A C 1
ATOM 683 O O . ILE A 1 93 ? -11.246 4.267 17.257 1.00 90.25 93 ILE A O 1
ATOM 687 N N . ALA A 1 94 ? -13.409 4.793 16.893 1.00 81.06 94 ALA A N 1
ATOM 688 C CA . ALA A 1 94 ? -13.359 6.040 17.655 1.00 81.06 94 ALA A CA 1
ATOM 689 C C . ALA A 1 94 ? -12.986 5.744 19.124 1.00 81.06 94 ALA A C 1
ATOM 691 O O . ALA A 1 94 ? -13.290 4.669 19.625 1.00 81.06 94 ALA A O 1
ATOM 692 N N . ASP A 1 95 ? -12.298 6.656 19.817 1.00 69.19 95 ASP A N 1
ATOM 693 C CA . ASP A 1 95 ? -11.883 6.441 21.216 1.00 69.19 95 ASP A CA 1
ATOM 694 C C . ASP A 1 95 ? -13.113 6.301 22.142 1.00 69.19 95 ASP A C 1
ATOM 696 O O . ASP A 1 95 ? -13.590 7.270 22.736 1.00 69.19 95 ASP A O 1
ATOM 700 N N . GLU A 1 96 ? -13.638 5.081 22.264 1.00 63.22 96 GLU A N 1
ATOM 701 C CA . GLU A 1 96 ? -14.832 4.727 23.037 1.00 63.22 96 GLU A CA 1
ATOM 702 C C . GLU A 1 96 ? -14.516 3.604 24.042 1.00 63.22 96 GLU A C 1
ATOM 704 O O . GLU A 1 96 ? -15.267 2.647 24.203 1.00 63.22 96 GLU A O 1
ATOM 709 N N . GLY A 1 97 ? -13.390 3.716 24.751 1.00 62.94 97 GLY A N 1
ATOM 710 C CA . GLY A 1 97 ? -13.006 2.784 25.816 1.00 62.94 97 GLY A CA 1
ATOM 711 C C . GLY A 1 97 ? -12.009 1.706 25.388 1.00 62.94 97 GLY A C 1
ATOM 712 O O . GLY A 1 97 ? -11.346 1.818 24.364 1.00 62.94 97 GLY A O 1
ATOM 713 N N . GLU A 1 98 ? -11.827 0.702 26.246 1.00 63.22 98 GLU A N 1
ATOM 714 C CA . GLU A 1 98 ? -10.845 -0.366 26.034 1.00 63.22 98 GLU A CA 1
ATOM 715 C C . GLU A 1 98 ? -11.321 -1.293 24.909 1.00 63.22 98 GLU A C 1
ATOM 717 O O . GLU A 1 98 ? -12.358 -1.943 25.045 1.00 63.22 98 GLU A O 1
ATOM 722 N N . ALA A 1 99 ? -10.584 -1.308 23.793 1.00 69.81 99 ALA A N 1
ATOM 723 C CA . ALA A 1 99 ? -10.866 -2.172 22.652 1.00 69.81 99 ALA A CA 1
ATOM 724 C C . ALA A 1 99 ? -10.853 -3.646 23.088 1.00 69.81 99 ALA A C 1
ATOM 726 O O . ALA A 1 99 ? -9.938 -4.078 23.796 1.00 69.81 99 ALA A O 1
ATOM 727 N N . ASP A 1 100 ? -11.857 -4.429 22.675 1.00 77.19 100 ASP A N 1
ATOM 728 C CA . ASP A 1 100 ? -11.802 -5.880 22.855 1.00 77.19 100 ASP A CA 1
ATOM 729 C C . ASP A 1 100 ? -10.660 -6.414 21.974 1.00 77.19 100 ASP A C 1
ATOM 731 O O . ASP A 1 100 ? -10.721 -6.263 20.755 1.00 77.19 100 ASP A O 1
ATOM 735 N N . PRO A 1 101 ? -9.628 -7.072 22.536 1.00 78.56 101 PRO A N 1
ATOM 736 C CA . PRO A 1 101 ? -8.509 -7.599 21.753 1.00 78.56 101 PRO A CA 1
ATOM 737 C C . PRO A 1 101 ? -8.914 -8.709 20.768 1.00 78.56 101 PRO A C 1
ATOM 739 O O . PRO A 1 101 ? -8.073 -9.211 20.024 1.00 78.56 101 PRO A O 1
ATOM 742 N N . ARG A 1 102 ? -10.172 -9.161 20.793 1.00 80.50 102 ARG A N 1
ATOM 743 C CA . ARG A 1 102 ? -10.741 -10.106 19.822 1.00 80.50 102 ARG A CA 1
ATOM 744 C C . ARG A 1 102 ? -11.411 -9.420 18.635 1.00 80.50 102 ARG A C 1
ATOM 746 O O . ARG A 1 102 ? -11.788 -10.117 17.693 1.00 80.50 102 ARG A O 1
ATOM 753 N N . GLU A 1 103 ? -11.600 -8.108 18.688 1.00 82.06 103 GLU A N 1
ATOM 754 C CA . GLU A 1 103 ? -12.215 -7.319 17.626 1.00 82.06 103 GLU A CA 1
ATOM 755 C C . GLU A 1 103 ? -11.148 -6.601 16.791 1.00 82.06 103 GLU A C 1
ATOM 757 O O . GLU A 1 103 ? -10.034 -6.350 17.243 1.00 82.06 103 GLU A O 1
ATOM 762 N N . ILE A 1 104 ? -11.483 -6.301 15.533 1.00 83.31 104 ILE A N 1
ATOM 763 C CA . ILE A 1 104 ? -10.615 -5.507 14.659 1.00 83.31 104 ILE A CA 1
ATOM 764 C C . ILE A 1 104 ? -10.747 -4.050 15.098 1.00 83.31 104 ILE A C 1
ATOM 766 O O . ILE A 1 104 ? -11.810 -3.458 14.921 1.00 83.31 104 ILE A O 1
ATOM 770 N N . ASP A 1 105 ? -9.676 -3.471 15.630 1.00 88.38 105 ASP A N 1
ATOM 771 C CA . ASP A 1 105 ? -9.633 -2.077 16.082 1.00 88.38 105 ASP A CA 1
ATOM 772 C C . ASP A 1 105 ? -9.137 -1.103 15.001 1.00 88.38 105 ASP A C 1
ATOM 774 O O . ASP A 1 105 ? -9.472 0.083 15.041 1.00 88.38 105 ASP A O 1
ATOM 778 N N . GLY A 1 106 ? -8.419 -1.609 13.992 1.00 90.75 106 GLY A N 1
ATOM 779 C CA . GLY A 1 106 ? -7.867 -0.813 12.905 1.00 90.75 106 GLY A CA 1
ATOM 780 C C . GLY A 1 106 ? -7.800 -1.536 11.561 1.00 90.75 106 GLY A C 1
ATOM 781 O O . GLY A 1 106 ? -7.577 -2.742 11.467 1.00 90.75 106 GLY A O 1
ATOM 782 N N . ILE A 1 107 ? -7.965 -0.764 10.488 1.00 93.31 107 ILE A N 1
ATOM 783 C CA . ILE A 1 107 ? -7.790 -1.220 9.106 1.00 93.31 107 ILE A CA 1
ATOM 784 C C . ILE A 1 107 ? -6.854 -0.241 8.411 1.00 93.31 107 ILE A C 1
ATOM 786 O O . ILE A 1 107 ? -7.139 0.952 8.358 1.00 93.31 107 ILE A O 1
ATOM 790 N N . TYR A 1 108 ? -5.761 -0.735 7.834 1.00 93.44 108 TYR A N 1
ATOM 791 C CA . TYR A 1 108 ? -4.846 0.060 7.019 1.00 93.44 108 TYR A CA 1
ATOM 792 C C . TYR A 1 108 ? -4.785 -0.506 5.603 1.00 93.44 108 TYR A C 1
ATOM 794 O O . TYR A 1 108 ? -4.500 -1.686 5.412 1.00 93.44 108 TYR A O 1
ATOM 802 N N . ILE A 1 109 ? -5.058 0.334 4.608 1.00 94.00 109 ILE A N 1
ATOM 803 C CA . ILE A 1 109 ? -5.098 -0.055 3.199 1.00 94.00 109 ILE A CA 1
ATOM 804 C C . ILE A 1 109 ? -4.141 0.839 2.428 1.00 94.00 109 ILE A C 1
ATOM 806 O O . ILE A 1 109 ? -4.167 2.060 2.569 1.00 94.00 109 ILE A O 1
ATOM 810 N N . SER A 1 110 ? -3.322 0.209 1.593 1.00 93.44 110 SER A N 1
ATOM 811 C CA . SER A 1 110 ? -2.356 0.847 0.707 1.00 93.44 110 SER A CA 1
ATOM 812 C C . SER A 1 110 ? -2.523 0.253 -0.686 1.00 93.44 110 SER A C 1
ATOM 814 O O . SER A 1 110 ? -2.365 -0.954 -0.864 1.00 93.44 110 SER A O 1
ATOM 816 N N . VAL A 1 111 ? -2.862 1.075 -1.678 1.00 94.19 111 VAL A N 1
ATOM 817 C CA . VAL A 1 111 ? -3.085 0.637 -3.062 1.00 94.19 111 VAL A CA 1
ATOM 818 C C . VAL A 1 111 ? -1.991 1.207 -3.949 1.00 94.19 111 VAL A C 1
ATOM 820 O O . VAL A 1 111 ? -1.785 2.416 -4.015 1.00 94.19 111 VAL A O 1
ATOM 823 N N . HIS A 1 112 ? -1.266 0.318 -4.620 1.00 93.69 112 HIS A N 1
ATOM 824 C CA . HIS A 1 112 ? -0.085 0.647 -5.408 1.00 93.69 112 HIS A CA 1
ATOM 825 C C . HIS A 1 112 ? -0.428 0.575 -6.895 1.00 93.69 112 HIS A C 1
ATOM 827 O O . HIS A 1 112 ? -1.010 -0.408 -7.355 1.00 93.69 112 HIS A O 1
ATOM 833 N N . GLN A 1 113 ? -0.045 1.599 -7.653 1.00 94.00 113 GLN A N 1
ATOM 834 C CA . GLN A 1 113 ? -0.257 1.638 -9.095 1.00 94.00 113 GLN A CA 1
ATOM 835 C C . GLN A 1 113 ? 1.046 1.337 -9.840 1.00 94.00 113 GLN A C 1
ATOM 837 O O . GLN A 1 113 ? 2.083 1.941 -9.565 1.00 94.00 113 GLN A O 1
ATOM 842 N N . PHE A 1 114 ? 0.971 0.437 -10.822 1.00 94.94 114 PHE A N 1
ATOM 843 C CA . PHE A 1 114 ? 2.093 0.021 -11.666 1.00 94.94 114 PHE A CA 1
ATOM 844 C C . PHE A 1 114 ? 1.759 0.150 -13.154 1.00 94.94 114 PHE A C 1
ATOM 846 O O . PHE A 1 114 ? 0.595 0.223 -13.548 1.00 94.94 114 PHE A O 1
ATOM 853 N N . GLY A 1 115 ? 2.795 0.145 -13.994 1.00 88.38 115 GLY A N 1
ATOM 854 C CA . GLY A 1 115 ? 2.682 0.331 -15.442 1.00 88.38 115 GLY A CA 1
ATOM 855 C C . GLY A 1 115 ? 2.020 -0.812 -16.206 1.00 88.38 115 GLY A C 1
ATOM 856 O O . GLY A 1 115 ? 1.702 -0.642 -17.382 1.00 88.38 115 GLY A O 1
ATOM 857 N N . SER A 1 116 ? 1.800 -1.967 -15.575 1.00 92.12 116 SER A N 1
ATOM 858 C CA . SER A 1 116 ? 1.023 -3.054 -16.167 1.00 92.12 116 SER A CA 1
ATOM 859 C C . SER A 1 116 ? 0.364 -3.937 -15.101 1.00 92.12 116 SER A C 1
ATOM 861 O O . SER A 1 116 ? 0.903 -4.059 -13.999 1.00 92.12 116 SER A O 1
ATOM 863 N N . PRO A 1 117 ? -0.748 -4.623 -15.432 1.00 92.56 117 PRO A N 1
ATOM 864 C CA . PRO A 1 117 ? -1.346 -5.618 -14.543 1.00 92.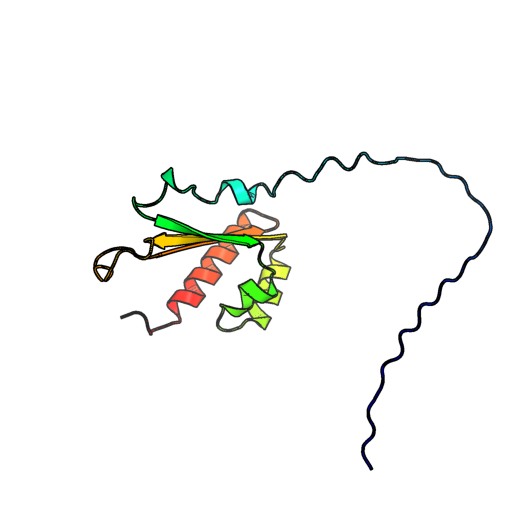56 117 PRO A CA 1
ATOM 865 C C . PRO A 1 117 ? -0.389 -6.756 -14.172 1.00 92.56 117 PRO A C 1
ATOM 867 O O . PRO A 1 117 ? -0.427 -7.239 -13.048 1.00 92.56 117 PRO A O 1
ATOM 870 N N . ALA A 1 118 ? 0.489 -7.163 -15.097 1.00 95.00 118 ALA A N 1
ATOM 871 C CA . ALA A 1 118 ? 1.482 -8.200 -14.830 1.00 95.00 118 ALA A CA 1
ATOM 872 C C . ALA A 1 118 ? 2.463 -7.754 -13.737 1.00 95.00 118 ALA A C 1
ATOM 874 O O . ALA A 1 118 ? 2.697 -8.482 -12.786 1.00 95.00 118 ALA A O 1
ATOM 875 N N . PHE A 1 119 ? 2.966 -6.522 -13.819 1.00 95.38 119 PHE A N 1
ATOM 876 C CA . PHE A 1 119 ? 3.865 -5.982 -12.800 1.00 95.38 119 PHE A CA 1
ATOM 877 C C . PHE A 1 119 ? 3.176 -5.687 -11.469 1.00 95.38 119 PHE A C 1
ATOM 879 O O . PHE A 1 119 ? 3.805 -5.823 -10.428 1.00 95.38 119 PHE A O 1
ATOM 886 N N . ALA A 1 120 ? 1.890 -5.332 -11.483 1.00 94.06 120 ALA A N 1
ATOM 887 C CA . ALA A 1 120 ? 1.113 -5.244 -10.252 1.00 94.06 120 ALA A CA 1
ATOM 888 C C . ALA A 1 120 ? 0.990 -6.613 -9.556 1.00 94.06 120 ALA A C 1
ATOM 890 O O . ALA A 1 120 ? 1.069 -6.672 -8.333 1.00 94.06 120 ALA A O 1
ATOM 891 N N . ALA A 1 121 ? 0.839 -7.701 -10.321 1.00 94.75 121 ALA A N 1
ATOM 892 C CA . ALA A 1 121 ? 0.822 -9.057 -9.773 1.00 94.75 121 ALA A CA 1
ATOM 893 C C . ALA A 1 121 ? 2.191 -9.459 -9.195 1.00 94.75 121 ALA A C 1
ATOM 895 O O . ALA A 1 121 ? 2.254 -9.885 -8.050 1.00 94.75 121 ALA A O 1
ATOM 896 N N . GLU A 1 122 ? 3.285 -9.223 -9.927 1.00 96.19 122 GLU A N 1
ATOM 897 C CA . GLU A 1 122 ? 4.650 -9.484 -9.430 1.00 96.19 122 GLU A CA 1
ATOM 898 C C . GLU A 1 122 ? 4.960 -8.685 -8.150 1.00 96.19 122 GLU A C 1
ATOM 900 O O . GLU A 1 122 ? 5.555 -9.201 -7.206 1.00 96.19 122 GLU A O 1
ATOM 905 N N . ALA A 1 123 ? 4.520 -7.424 -8.081 1.00 94.50 123 ALA A N 1
ATOM 906 C CA . ALA A 1 123 ? 4.698 -6.595 -6.893 1.00 94.50 123 ALA A CA 1
ATOM 907 C C . ALA A 1 123 ? 3.879 -7.083 -5.690 1.00 94.50 123 ALA A C 1
ATOM 909 O O . ALA A 1 123 ? 4.333 -6.942 -4.551 1.00 94.50 123 ALA A O 1
ATOM 910 N N . LEU A 1 124 ? 2.689 -7.645 -5.926 1.00 93.12 124 LEU A N 1
ATOM 911 C CA . LEU A 1 124 ? 1.887 -8.267 -4.876 1.00 93.12 124 LEU A CA 1
ATOM 912 C C . LEU A 1 124 ? 2.610 -9.490 -4.309 1.00 93.12 124 LEU A C 1
ATOM 914 O O . LEU A 1 124 ? 2.779 -9.562 -3.094 1.00 93.12 124 LEU A O 1
ATOM 918 N N . ASP A 1 125 ? 3.086 -10.387 -5.173 1.00 93.94 125 ASP A N 1
ATOM 919 C CA . ASP A 1 125 ? 3.811 -11.594 -4.758 1.00 93.94 125 ASP A CA 1
ATOM 920 C C . ASP A 1 125 ? 5.068 -11.227 -3.950 1.00 93.94 125 ASP A C 1
ATOM 922 O O . ASP A 1 125 ? 5.255 -11.713 -2.836 1.00 93.94 125 ASP A O 1
ATOM 926 N N . TYR A 1 126 ? 5.856 -10.259 -4.433 1.00 91.81 126 TYR A N 1
ATOM 927 C CA . TYR A 1 126 ? 7.021 -9.732 -3.713 1.00 91.81 126 TYR A CA 1
ATOM 928 C C . TYR A 1 126 ? 6.674 -9.173 -2.325 1.00 91.81 126 TYR A C 1
ATOM 930 O O . TYR A 1 126 ? 7.394 -9.403 -1.356 1.00 91.81 126 TYR A O 1
ATOM 938 N N . SER A 1 127 ? 5.566 -8.436 -2.216 1.00 89.56 127 SER A N 1
ATOM 939 C CA . SER A 1 127 ? 5.151 -7.822 -0.949 1.00 89.56 127 SER A CA 1
ATOM 940 C C . SER A 1 127 ? 4.662 -8.855 0.068 1.00 89.56 127 SER A C 1
ATOM 942 O O . SER A 1 127 ? 4.872 -8.681 1.267 1.00 89.56 127 SER A O 1
ATOM 944 N N . VAL A 1 128 ? 4.023 -9.931 -0.398 1.00 87.75 128 VAL A N 1
ATOM 945 C CA . VAL A 1 128 ? 3.595 -11.047 0.455 1.00 87.75 128 VAL A CA 1
ATOM 946 C C . VAL A 1 128 ? 4.805 -11.833 0.949 1.00 87.75 128 VAL A C 1
ATOM 948 O O . VAL A 1 128 ? 4.891 -12.102 2.146 1.00 87.75 128 VAL A O 1
ATOM 951 N N . ASP A 1 129 ? 5.753 -12.146 0.066 1.00 87.00 129 ASP A N 1
ATOM 952 C CA . ASP A 1 129 ? 6.973 -12.864 0.439 1.00 87.00 129 ASP A CA 1
ATOM 953 C C . ASP A 1 129 ? 7.778 -12.091 1.494 1.00 87.00 129 ASP A C 1
ATOM 955 O O . ASP A 1 129 ? 8.180 -12.673 2.498 1.00 87.00 129 ASP A O 1
ATOM 959 N N . GLU A 1 130 ? 7.936 -10.773 1.342 1.00 78.31 130 GLU A N 1
ATOM 960 C CA . GLU A 1 130 ? 8.593 -9.919 2.345 1.00 78.31 130 GLU A CA 1
ATOM 961 C C . GLU A 1 130 ? 7.891 -9.956 3.710 1.00 78.31 130 GLU A C 1
ATOM 963 O O . GLU A 1 130 ? 8.560 -9.987 4.743 1.00 78.31 130 GLU A O 1
ATOM 968 N N . HIS A 1 131 ? 6.557 -10.000 3.739 1.00 69.19 131 HIS A N 1
ATOM 969 C CA . HIS A 1 131 ? 5.808 -10.064 4.995 1.00 69.19 131 HIS A CA 1
ATOM 970 C C . HIS A 1 131 ? 5.887 -11.446 5.664 1.00 69.19 131 HIS A C 1
ATOM 972 O O . HIS A 1 131 ? 5.902 -11.542 6.887 1.00 69.19 131 HIS A O 1
ATOM 978 N N . LEU A 1 132 ? 5.996 -12.522 4.879 1.00 61.53 132 LEU A N 1
ATOM 979 C CA . LEU A 1 132 ? 6.189 -13.887 5.388 1.00 61.53 132 LEU A CA 1
ATOM 980 C C . LEU A 1 132 ? 7.607 -14.140 5.926 1.00 61.53 132 LEU A C 1
ATOM 982 O O . LEU A 1 132 ? 7.834 -15.133 6.620 1.00 61.53 132 LEU A O 1
ATOM 986 N N . LEU A 1 133 ? 8.559 -13.257 5.621 1.00 57.00 133 LEU A N 1
ATOM 987 C CA . LEU A 1 133 ? 9.919 -13.295 6.158 1.00 57.00 133 LEU A CA 1
ATOM 988 C C . LEU A 1 133 ? 10.052 -12.618 7.531 1.00 57.00 133 LEU A C 1
ATOM 990 O O . LEU A 1 133 ? 11.148 -12.646 8.095 1.00 57.00 133 LEU A O 1
ATOM 994 N N . ASP A 1 134 ? 8.969 -12.065 8.090 1.00 48.41 134 ASP A N 1
ATOM 995 C CA . ASP A 1 134 ? 8.918 -11.597 9.477 1.00 48.41 134 ASP A CA 1
ATOM 996 C C . ASP A 1 134 ? 8.339 -12.692 10.405 1.00 48.41 134 ASP A C 1
ATOM 998 O O . ASP A 1 134 ? 7.121 -12.851 10.503 1.00 48.41 134 ASP A O 1
ATOM 1002 N N . PRO A 1 135 ? 9.177 -13.483 11.110 1.00 41.12 135 PRO A N 1
ATOM 1003 C CA . PRO A 1 135 ? 8.713 -14.539 12.011 1.00 41.12 135 PRO A CA 1
ATOM 1004 C C . PRO A 1 135 ? 8.111 -14.010 13.328 1.00 41.12 135 PRO A C 1
ATOM 1006 O O . PRO A 1 135 ? 7.924 -14.797 14.254 1.00 41.12 135 PRO A O 1
ATOM 1009 N N . ALA A 1 136 ? 7.850 -12.706 13.469 1.00 43.28 136 ALA A N 1
ATOM 1010 C CA . ALA A 1 136 ? 7.331 -12.117 14.704 1.00 43.28 136 ALA A CA 1
ATOM 1011 C C . ALA A 1 136 ? 5.793 -12.101 14.821 1.00 43.28 136 ALA A C 1
ATOM 1013 O O . ALA A 1 136 ? 5.274 -11.525 15.777 1.00 43.28 136 ALA A O 1
ATOM 1014 N N . VAL A 1 137 ? 5.061 -12.740 13.901 1.00 44.78 137 VAL A N 1
ATOM 1015 C CA . VAL A 1 137 ? 3.602 -12.915 14.000 1.00 44.78 137 VAL A CA 1
ATOM 1016 C C . VAL A 1 137 ? 3.268 -14.360 14.410 1.00 44.78 137 VAL A C 1
ATOM 1018 O O . VAL A 1 137 ? 2.828 -15.165 13.592 1.00 44.78 137 VAL A O 1
ATOM 1021 N N . GLU A 1 138 ? 3.496 -14.687 15.686 1.00 32.94 138 GLU A N 1
ATOM 1022 C CA . GLU A 1 138 ? 2.835 -15.790 16.417 1.00 32.94 138 GLU A CA 1
ATOM 1023 C C . GLU A 1 138 ? 2.228 -15.271 17.725 1.00 32.94 138 GLU A C 1
ATOM 1025 O O . GLU A 1 138 ? 2.942 -14.565 18.477 1.00 32.94 138 GLU A O 1
#

Radius of gyration: 23.06 Å; chains: 1; bounding box: 58×54×58 Å

Foldseek 3Di:
DDDDDDDDDDDDDDDDDDDDDDDDDPDPPPPPDDPPQLVVDDDPVRDDPQKDWPDWFWDDLQRVLVPFPHSVVSSVLQVVQAWDTKIKIKIARDPPDDDDPVDDGMDIDMGTDGPDPVSVVVNVVVVVVRVVVPPPPD

pLDDT: mean 75.04, std 24.84, range [26.47, 98.12]

Secondary structure (DSSP, 8-state):
-----------------------------PPPPPPGGGGGSPPGGGS-TTEEEEEEEE--HHHHHTTSSSHHHHHHHHHHTTEEEEEEEEEEE-S-SS--TTS--EEEEEEEEESSHHHHHHHHHHHHHHHHT-TT--

Sequence (138 aa):
MKRAAMFTLLLAIMIGAGSTRMALAQADATPSAAPEVAFALPTVEQVPEGMVIISDGDRTLDDVASGFSAPVATIEQFVAWGWQGNVIRAFHIADEGEADPREIDGIYISVHQFGSPAFAAEALDYSVDEHLLDPAVE